Protein AF-A0A553JHU0-F1 (afdb_monomer)

pLDDT: mean 90.1, std 14.15, range [35.62, 98.12]

Mean predicted aligned error: 6.08 Å

Secondary structure (DSSP, 8-state):
-PPP--TT----EEEEEEEEEEEEEEEPTTSSEEEEEEEEEEEEEES-EEEEEE---TT-EEEEEEEEEPPPPTTS---EEEEEEEEES-EEEEEESEEEEEEEEEB-TTSPBP-

Nearest PDB structures (foldseek):
  1qy9-assembly2_C  TM=4.709E-01  e=9.323E+00  Escherichia coli

Solvent-accessible surface area (backbone atoms only — not comparable to full-atom values): 6806 Å² total; per-residue (Å²): 137,82,81,76,89,60,94,83,75,79,68,51,64,53,73,53,72,47,81,45,62,46,78,50,94,50,66,43,98,87,76,44,65,40,69,44,80,31,26,40,38,29,40,40,32,39,50,53,44,84,68,47,80,46,53,81,53,100,62,62,36,69,69,47,80,46,78,43,82,47,75,66,43,100,85,74,46,56,33,34,39,39,40,36,43,47,71,33,40,40,26,39,38,32,33,19,61,46,73,43,79,79,46,78,41,56,25,44,98,84,66,48,74,60,129

Foldseek 3Di:
DDDDPDPDDAADKDKDWDFDWDFDPDADPVGHTDTHQTKIWIKMFGNKDPWDKWFADPDWDFPDWDWDFADQDPVRATKIKIFTHTPHGIGTIIIGRDMDTPDIFGDDPVRHGDD

Sequence (115 aa):
MYYKEEAGYTCPYMEFTVHCFEMTSHVKSNGYYELIKHNLITFRFEDIHDSELIGFDHQNAILSLEFEILPTNERGFTPILVEIDPANGLGGEFKAFSGKVTKVLPCDSKGQLTS

Structure (mmCIF, N/CA/C/O backbone):
data_AF-A0A553JHU0-F1
#
_entry.id   AF-A0A553JHU0-F1
#
loop_
_atom_site.group_PDB
_atom_site.id
_atom_site.type_symbol
_atom_site.label_atom_id
_atom_site.label_alt_id
_atom_site.label_comp_id
_atom_site.label_asym_id
_atom_site.label_entity_id
_atom_site.label_seq_id
_atom_site.pdbx_PDB_ins_code
_atom_site.Cartn_x
_atom_site.Cartn_y
_atom_site.Cartn_z
_atom_site.occupancy
_atom_site.B_iso_or_equiv
_atom_site.auth_seq_id
_atom_site.auth_comp_id
_atom_site.auth_asym_id
_atom_site.auth_atom_id
_atom_site.pdbx_PDB_model_num
ATOM 1 N N . MET A 1 1 ? 17.447 10.780 -16.392 1.00 35.62 1 MET A N 1
ATOM 2 C CA . MET A 1 1 ? 16.875 10.743 -17.753 1.00 35.62 1 MET A CA 1
ATOM 3 C C . MET A 1 1 ? 15.387 11.011 -17.589 1.00 35.62 1 MET A C 1
ATOM 5 O O . MET A 1 1 ? 14.732 10.221 -16.931 1.00 35.62 1 MET A O 1
ATOM 9 N N . TYR A 1 2 ? 14.893 12.172 -18.026 1.00 35.69 2 TYR A N 1
ATOM 10 C CA . TYR A 1 2 ? 13.467 12.510 -17.958 1.00 35.69 2 TYR A CA 1
ATOM 11 C C . TYR A 1 2 ? 12.825 12.067 -19.273 1.00 35.69 2 TYR A C 1
ATOM 13 O O . TYR A 1 2 ? 13.276 12.508 -20.331 1.00 35.69 2 TYR A O 1
ATOM 21 N N . TYR A 1 3 ? 11.821 11.193 -19.228 1.00 40.03 3 TYR A N 1
ATOM 22 C CA . TYR A 1 3 ? 11.019 10.910 -20.413 1.00 40.03 3 TYR A CA 1
ATOM 23 C C . TYR A 1 3 ? 10.143 12.131 -20.700 1.00 40.03 3 TYR A C 1
ATOM 25 O O . TYR A 1 3 ? 9.427 12.613 -19.823 1.00 40.03 3 TYR A O 1
ATOM 33 N N . LYS A 1 4 ? 10.238 12.661 -21.924 1.00 39.97 4 LYS A N 1
ATOM 34 C CA . LYS A 1 4 ? 9.199 13.535 -22.470 1.00 39.97 4 LYS A CA 1
ATOM 35 C C . LYS A 1 4 ? 7.936 12.690 -22.609 1.00 39.97 4 LYS A C 1
ATOM 37 O O . LYS A 1 4 ? 8.004 11.606 -23.182 1.00 39.97 4 LYS A O 1
ATOM 42 N N . GLU A 1 5 ? 6.810 13.201 -22.122 1.00 48.75 5 GLU A N 1
ATOM 43 C CA . GLU A 1 5 ? 5.485 12.706 -22.495 1.00 48.75 5 GLU A CA 1
ATOM 44 C C . GLU A 1 5 ? 5.277 12.969 -23.993 1.00 48.75 5 GLU A C 1
ATOM 46 O O . GLU A 1 5 ? 4.735 13.994 -24.404 1.00 48.75 5 GLU A O 1
ATOM 51 N N . GLU A 1 6 ? 5.778 12.071 -24.838 1.00 48.62 6 GLU A N 1
ATOM 52 C CA . GLU A 1 6 ? 5.297 11.969 -26.206 1.00 48.62 6 GLU A CA 1
ATOM 53 C C . GLU A 1 6 ? 3.983 11.192 -26.169 1.00 48.62 6 GLU A C 1
ATOM 55 O O . GLU A 1 6 ? 3.900 10.092 -25.619 1.00 48.62 6 GLU A O 1
ATOM 60 N N . ALA A 1 7 ? 2.932 11.811 -26.706 1.00 53.78 7 ALA A N 1
ATOM 61 C CA . ALA A 1 7 ? 1.599 11.241 -26.782 1.00 53.78 7 ALA A CA 1
ATOM 62 C C . ALA A 1 7 ? 1.649 9.862 -27.466 1.00 53.78 7 ALA A C 1
ATOM 64 O O . ALA A 1 7 ? 1.756 9.779 -28.688 1.00 53.78 7 ALA A O 1
ATOM 65 N N . GLY A 1 8 ? 1.584 8.783 -26.679 1.00 54.34 8 GLY A N 1
ATOM 66 C CA . GLY A 1 8 ? 1.480 7.426 -27.220 1.00 54.34 8 GLY A CA 1
ATOM 67 C C . GLY A 1 8 ? 1.986 6.280 -26.344 1.00 54.34 8 GLY A C 1
ATOM 68 O O . GLY A 1 8 ? 1.536 5.160 -26.555 1.00 54.34 8 GLY A O 1
ATOM 69 N N . TYR A 1 9 ? 2.859 6.517 -25.358 1.00 49.50 9 TYR A N 1
ATOM 70 C CA . TYR A 1 9 ? 3.344 5.452 -24.466 1.00 49.50 9 TYR A CA 1
ATOM 71 C C . TYR A 1 9 ? 2.902 5.684 -23.021 1.00 49.50 9 TYR A C 1
ATOM 73 O O . TYR A 1 9 ? 3.532 6.422 -22.271 1.00 49.50 9 TYR A O 1
ATOM 81 N N . TH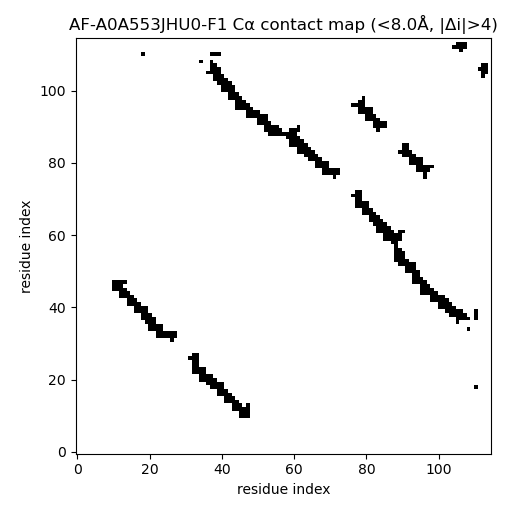R A 1 10 ? 1.817 5.025 -22.618 1.00 66.81 10 THR A N 1
ATOM 82 C CA . THR A 1 10 ? 1.474 4.858 -21.202 1.00 66.81 10 THR A CA 1
ATOM 83 C C . THR A 1 10 ? 2.041 3.525 -20.728 1.00 66.81 10 THR A C 1
ATOM 85 O O . THR A 1 10 ? 1.540 2.474 -21.131 1.00 66.81 10 THR A O 1
ATOM 88 N N . CYS A 1 11 ? 3.077 3.550 -19.889 1.00 82.75 11 CYS A N 1
ATOM 89 C CA . CYS A 1 11 ? 3.474 2.354 -19.148 1.00 82.75 11 CYS A CA 1
ATOM 90 C C . CYS A 1 11 ? 2.333 1.943 -18.198 1.00 82.75 11 CYS A C 1
ATOM 92 O O . CYS A 1 11 ? 1.617 2.818 -17.695 1.00 82.75 11 CYS A O 1
ATOM 94 N N . PRO A 1 12 ? 2.128 0.637 -17.955 1.00 93.31 12 PRO A N 1
ATOM 95 C CA . PRO A 1 12 ? 1.108 0.183 -17.022 1.00 93.31 12 PRO A CA 1
ATOM 96 C C . PRO A 1 12 ? 1.393 0.737 -15.625 1.00 93.31 12 PRO A C 1
ATOM 98 O O . PRO A 1 12 ? 2.540 0.796 -15.181 1.00 93.31 12 PRO A O 1
ATOM 101 N N . TYR A 1 13 ? 0.334 1.136 -14.931 1.00 95.00 13 TYR A N 1
ATOM 102 C CA . TYR A 1 13 ? 0.401 1.594 -13.552 1.00 95.00 13 TYR A CA 1
ATOM 103 C C . TYR A 1 13 ? -0.696 0.922 -12.733 1.00 95.00 13 TYR A C 1
ATOM 105 O O . TYR A 1 13 ? -1.725 0.512 -13.274 1.00 95.00 13 TYR A O 1
ATOM 113 N N . MET A 1 14 ? -0.497 0.867 -11.421 1.00 94.69 14 MET A N 1
ATOM 114 C CA . MET A 1 14 ? -1.511 0.440 -10.463 1.00 94.69 14 MET A CA 1
ATOM 115 C C . MET A 1 14 ? -1.670 1.513 -9.408 1.00 94.69 14 MET A C 1
ATOM 117 O O . MET A 1 14 ? -0.694 2.076 -8.907 1.00 94.69 14 MET A O 1
ATOM 121 N N . GLU A 1 15 ? -2.925 1.799 -9.100 1.00 96.00 15 GLU A N 1
ATOM 122 C CA . GLU A 1 15 ? -3.306 2.689 -8.022 1.00 96.00 15 GLU A CA 1
ATOM 123 C C . GLU A 1 15 ? -4.248 1.932 -7.095 1.00 96.00 15 GLU A C 1
ATOM 125 O O . GLU A 1 15 ? -5.230 1.341 -7.545 1.00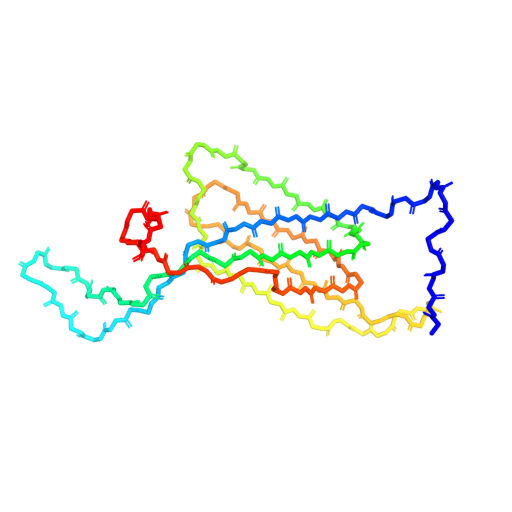 96.00 15 GLU A O 1
ATOM 130 N N . PHE A 1 16 ? -3.943 1.945 -5.803 1.00 93.69 16 PHE A N 1
ATOM 131 C CA . PHE A 1 16 ? -4.820 1.388 -4.785 1.00 93.69 16 PHE A CA 1
ATOM 132 C C . PHE A 1 16 ? -4.823 2.279 -3.550 1.00 93.69 16 PHE A C 1
ATOM 134 O O . PHE A 1 16 ? -3.856 2.982 -3.250 1.00 93.69 16 PHE A O 1
ATOM 141 N N . THR A 1 17 ? -5.954 2.272 -2.850 1.00 96.12 17 THR A N 1
ATOM 142 C CA . THR A 1 17 ? -6.143 3.027 -1.614 1.00 96.12 17 THR A CA 1
ATOM 143 C C . THR A 1 17 ? -6.330 2.054 -0.465 1.00 96.12 17 THR A C 1
ATOM 145 O O . THR A 1 17 ? -7.210 1.199 -0.524 1.00 96.12 17 THR A O 1
ATOM 148 N N . VAL A 1 18 ? -5.509 2.200 0.572 1.00 95.19 18 VAL A N 1
ATOM 149 C CA . VAL A 1 18 ? -5.541 1.360 1.772 1.00 95.19 18 VAL A CA 1
ATOM 150 C C . VAL A 1 18 ? -6.107 2.169 2.933 1.00 95.19 18 VAL A C 1
ATOM 152 O O . VAL A 1 18 ? -5.704 3.314 3.152 1.00 95.19 18 VAL A O 1
ATOM 155 N N . HIS A 1 19 ? -7.038 1.576 3.682 1.00 96.12 19 HIS A N 1
ATOM 156 C CA . HIS A 1 19 ? -7.468 2.107 4.974 1.00 96.12 19 HIS A CA 1
ATOM 157 C C . HIS A 1 19 ? -6.472 1.674 6.047 1.00 96.12 19 HIS A C 1
ATOM 159 O O . HIS A 1 19 ? -6.394 0.501 6.397 1.00 96.12 19 HIS A O 1
ATOM 165 N N . CYS A 1 20 ? -5.703 2.629 6.555 1.00 95.06 20 CYS A N 1
ATOM 166 C CA . CYS A 1 20 ? -4.683 2.409 7.570 1.00 95.06 20 CYS A CA 1
ATOM 167 C C . CYS A 1 20 ? -5.104 3.037 8.900 1.00 95.06 20 CYS A C 1
ATOM 169 O O . CYS A 1 20 ? -5.798 4.056 8.933 1.00 95.06 20 CYS A O 1
ATOM 171 N N . PHE A 1 21 ? -4.647 2.449 10.000 1.00 95.75 21 PHE A N 1
ATOM 172 C CA . PHE A 1 21 ? -4.865 2.943 11.356 1.00 95.75 21 PHE A CA 1
ATOM 173 C C . PHE A 1 21 ? -3.718 2.511 12.270 1.00 95.75 21 PHE A C 1
ATOM 175 O O . PHE A 1 21 ? -2.985 1.571 11.974 1.00 95.75 21 PHE A O 1
ATOM 182 N N . GLU A 1 22 ? -3.579 3.192 13.402 1.00 96.38 22 GLU A N 1
ATOM 183 C CA . GLU A 1 22 ? -2.654 2.823 14.469 1.00 96.38 22 GLU A CA 1
ATOM 184 C C . GLU A 1 22 ? -3.422 2.058 15.550 1.00 96.38 22 GLU A C 1
ATOM 186 O O . GLU A 1 22 ? -4.375 2.581 16.129 1.00 96.38 22 GLU A O 1
ATOM 191 N N . MET A 1 23 ? -3.019 0.816 15.818 1.00 95.38 23 MET A N 1
ATOM 192 C CA . MET A 1 23 ? -3.539 0.033 16.938 1.00 95.38 23 MET A CA 1
ATOM 193 C C . MET A 1 23 ? -2.792 0.412 18.220 1.00 95.38 23 MET A C 1
ATOM 195 O O . MET A 1 23 ? -1.563 0.359 18.257 1.00 95.38 23 MET A O 1
ATOM 199 N N . THR A 1 24 ? -3.520 0.778 19.274 1.00 96.88 24 THR A N 1
ATOM 200 C CA . THR A 1 24 ? -2.930 1.142 20.570 1.00 96.88 24 THR A CA 1
ATOM 201 C C . THR A 1 24 ? -2.932 -0.043 21.542 1.00 96.88 24 THR A C 1
ATOM 203 O O . THR A 1 24 ? -3.534 -1.086 21.289 1.00 96.88 24 THR A O 1
ATOM 206 N N . SER A 1 25 ? -2.276 0.113 22.695 1.00 96.88 25 SER A N 1
ATOM 207 C CA . SER A 1 25 ? -2.329 -0.866 23.789 1.00 96.88 25 SER A CA 1
ATOM 208 C C . SER A 1 25 ? -3.614 -0.788 24.629 1.00 96.88 25 SER A C 1
ATOM 210 O O . SER A 1 25 ? -3.813 -1.625 25.513 1.00 96.88 25 SER A O 1
ATOM 212 N N . HIS A 1 26 ? -4.489 0.195 24.387 1.00 97.31 26 HIS A N 1
ATOM 213 C CA . HIS A 1 26 ? -5.746 0.339 25.113 1.00 97.31 26 HIS A CA 1
ATOM 214 C C . HIS A 1 26 ? -6.803 -0.621 24.559 1.00 97.31 26 HIS A C 1
ATOM 216 O O . HIS A 1 26 ? -7.027 -0.693 23.353 1.00 97.31 26 HIS A O 1
ATOM 222 N N . VAL A 1 27 ? -7.486 -1.343 25.449 1.00 96.81 27 VAL A N 1
ATOM 223 C CA . VAL A 1 27 ? -8.602 -2.228 25.099 1.00 96.81 27 VAL A CA 1
ATOM 224 C C . VAL A 1 27 ? -9.905 -1.538 25.487 1.00 96.81 27 VAL A C 1
ATOM 226 O O . VAL A 1 27 ? -10.109 -1.184 26.648 1.00 96.81 27 VAL A O 1
ATOM 229 N N . LYS A 1 28 ? -10.793 -1.355 24.509 1.00 95.31 28 LYS A N 1
ATOM 230 C CA . LYS A 1 28 ? -12.117 -0.755 24.706 1.00 95.31 28 LYS A CA 1
ATOM 231 C C . LYS A 1 28 ? -13.016 -1.687 25.521 1.00 95.31 28 LYS A C 1
ATOM 233 O O . LYS A 1 28 ? -12.798 -2.895 25.592 1.00 95.31 28 LYS A O 1
ATOM 238 N N . SER A 1 29 ? -14.110 -1.146 26.057 1.00 95.62 29 SER A N 1
ATOM 239 C CA . SER A 1 29 ? -15.102 -1.909 26.837 1.00 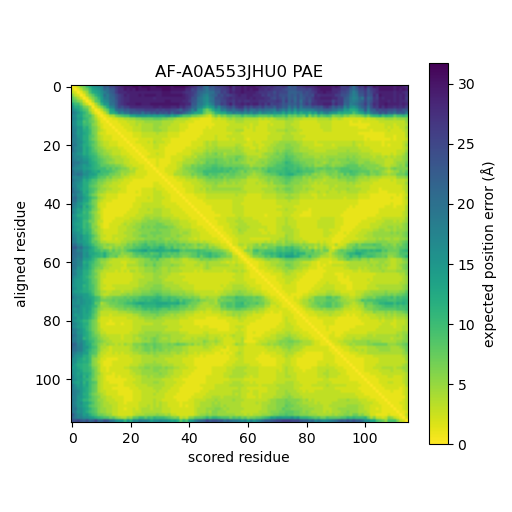95.62 29 SER A CA 1
ATOM 240 C C . SER A 1 29 ? -15.737 -3.090 26.089 1.00 95.62 29 SER A C 1
ATOM 242 O O . SER A 1 29 ? -16.285 -3.988 26.720 1.00 95.62 29 SER A O 1
ATOM 244 N N . ASN A 1 30 ? -15.654 -3.113 24.756 1.00 94.12 30 ASN A N 1
ATOM 245 C CA . ASN A 1 30 ? -16.147 -4.196 23.908 1.00 94.12 30 ASN A CA 1
ATOM 246 C C . ASN A 1 30 ? -15.110 -5.305 23.633 1.00 94.12 30 ASN A C 1
ATOM 248 O O . ASN A 1 30 ? -15.395 -6.198 22.841 1.00 94.12 30 ASN A O 1
ATOM 252 N N . GLY A 1 31 ? -13.923 -5.246 24.247 1.00 95.00 31 GLY A N 1
ATOM 253 C CA . GLY A 1 31 ? -12.893 -6.285 24.148 1.00 95.00 31 GLY A CA 1
ATOM 254 C C . GLY A 1 31 ? -11.939 -6.163 22.955 1.00 95.00 31 GLY A C 1
ATOM 255 O O . GLY A 1 31 ? -11.088 -7.029 22.788 1.00 95.00 31 GLY A O 1
ATOM 256 N N . TYR A 1 32 ? -12.041 -5.104 22.146 1.00 94.38 32 TYR A N 1
ATOM 257 C CA . TYR A 1 32 ? -11.138 -4.854 21.015 1.00 94.38 32 TYR A CA 1
ATOM 258 C C . TYR A 1 32 ? -10.140 -3.741 21.333 1.00 94.38 32 TYR A C 1
ATOM 260 O O . TYR A 1 32 ? -10.474 -2.796 22.054 1.00 94.38 32 TYR A O 1
ATOM 268 N N . TYR A 1 33 ? -8.949 -3.803 20.734 1.00 96.25 33 TYR A N 1
ATOM 269 C CA . TYR A 1 33 ? -7.994 -2.698 20.792 1.00 96.25 33 TYR A CA 1
ATOM 270 C C . TYR A 1 33 ? -8.599 -1.403 20.231 1.00 96.25 33 TYR A C 1
ATOM 272 O O . TYR A 1 33 ? -9.434 -1.401 19.315 1.00 96.25 33 TYR A O 1
ATOM 280 N N . GLU A 1 34 ? -8.209 -0.281 20.821 1.00 96.19 34 GLU A N 1
ATOM 281 C CA . GLU A 1 34 ? -8.497 1.035 20.280 1.00 96.19 34 GLU A CA 1
ATOM 282 C C . GLU A 1 34 ? -7.635 1.277 19.037 1.00 96.19 34 GLU A C 1
ATOM 284 O O . GLU A 1 34 ? -6.422 1.070 19.046 1.00 96.19 34 GLU A O 1
ATOM 289 N N . LEU A 1 35 ? -8.293 1.699 17.958 1.00 96.56 3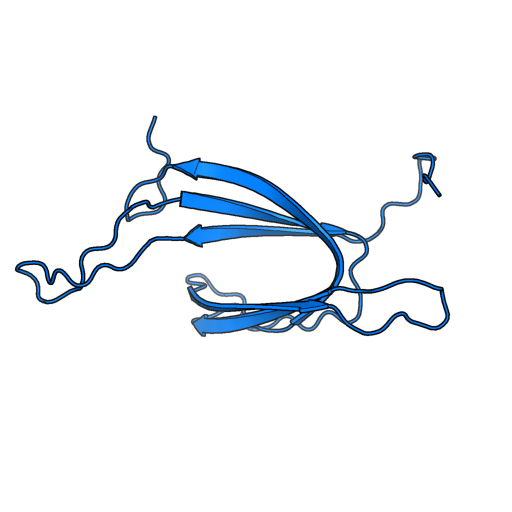5 LEU A N 1
ATOM 290 C CA . LEU A 1 35 ? -7.659 2.061 16.699 1.00 96.56 35 LEU A CA 1
ATOM 291 C C . LEU A 1 35 ? -7.794 3.574 16.547 1.00 96.56 35 LEU A C 1
ATOM 293 O O . LEU A 1 35 ? -8.891 4.113 16.718 1.00 96.56 35 LEU A O 1
ATOM 297 N N . ILE A 1 36 ? -6.688 4.254 16.271 1.00 96.19 36 ILE A N 1
ATOM 298 C CA . ILE A 1 36 ? -6.621 5.713 16.143 1.00 96.19 36 ILE A CA 1
ATOM 299 C C . ILE A 1 36 ? -5.970 6.104 14.813 1.00 96.19 36 ILE A C 1
ATOM 301 O O . ILE A 1 36 ? -5.416 5.265 14.106 1.00 96.19 36 ILE A O 1
ATOM 305 N N . LYS A 1 37 ? -6.023 7.399 14.467 1.00 95.69 37 LYS A N 1
ATOM 306 C CA . LYS A 1 37 ? -5.383 7.966 13.262 1.00 95.69 37 LYS A CA 1
ATOM 307 C C . LYS A 1 37 ? -5.758 7.221 11.971 1.00 95.69 37 LYS A C 1
ATOM 309 O O . LYS A 1 37 ? -4.900 6.881 11.158 1.00 95.69 37 LYS A O 1
ATOM 314 N N . HIS A 1 38 ? -7.050 6.976 11.789 1.00 97.56 38 HIS A N 1
ATOM 315 C CA . HIS A 1 38 ? -7.578 6.371 10.573 1.00 97.56 38 HIS A CA 1
ATOM 316 C C . HIS A 1 38 ? -7.312 7.272 9.355 1.00 97.56 38 HIS A C 1
ATOM 318 O O . HIS A 1 38 ? -7.662 8.453 9.352 1.00 97.56 38 HIS A O 1
ATOM 324 N N . ASN A 1 39 ? -6.699 6.714 8.313 1.00 97.81 39 ASN A N 1
ATOM 325 C CA . ASN A 1 39 ? -6.404 7.409 7.061 1.00 97.81 39 ASN A CA 1
ATOM 326 C C . ASN A 1 39 ? -6.661 6.502 5.854 1.00 97.81 39 ASN A C 1
ATOM 328 O O . ASN A 1 39 ? -6.406 5.301 5.905 1.00 97.81 39 ASN A O 1
ATOM 332 N N . LEU A 1 40 ? -7.099 7.098 4.749 1.00 98.00 40 LEU A N 1
ATOM 333 C CA . LEU A 1 40 ? -7.043 6.498 3.422 1.00 98.00 40 LEU A CA 1
ATOM 334 C C . LEU A 1 40 ? -5.752 6.953 2.738 1.00 98.00 40 LEU A C 1
ATOM 336 O O . LEU A 1 40 ? -5.565 8.149 2.493 1.00 98.00 40 LEU A O 1
ATOM 340 N N . ILE A 1 41 ? -4.863 6.007 2.442 1.00 97.69 41 ILE A N 1
ATOM 341 C CA . ILE A 1 41 ? -3.579 6.267 1.785 1.00 97.69 41 ILE A CA 1
ATOM 342 C C . ILE A 1 41 ? -3.636 5.706 0.371 1.00 97.69 41 ILE A C 1
ATOM 344 O O . ILE A 1 41 ? -3.808 4.502 0.191 1.00 97.69 41 ILE A O 1
ATOM 348 N N . THR A 1 42 ? -3.487 6.571 -0.632 1.00 98.06 42 THR A N 1
ATOM 349 C CA . THR A 1 42 ? -3.430 6.158 -2.039 1.00 98.06 42 THR A CA 1
ATOM 350 C C . THR A 1 42 ? -1.979 6.010 -2.478 1.00 98.06 42 THR A C 1
ATOM 352 O O . THR A 1 42 ? -1.208 6.975 -2.442 1.00 98.06 42 THR A O 1
ATOM 355 N N . PHE A 1 43 ? -1.627 4.810 -2.929 1.00 97.56 43 PHE A N 1
ATOM 356 C CA . PHE A 1 43 ? -0.342 4.493 -3.540 1.00 97.56 43 PHE A CA 1
ATOM 357 C C . PHE A 1 43 ? -0.493 4.425 -5.052 1.00 97.56 43 PHE A C 1
ATOM 359 O O . PHE A 1 43 ? -1.493 3.918 -5.556 1.00 97.56 43 PHE A O 1
ATOM 366 N N . ARG A 1 44 ? 0.524 4.895 -5.770 1.00 97.31 44 ARG A N 1
ATOM 367 C CA . ARG A 1 44 ? 0.632 4.757 -7.219 1.00 97.31 44 ARG A CA 1
ATOM 368 C C . ARG A 1 44 ? 1.993 4.188 -7.586 1.00 97.31 44 ARG A C 1
ATOM 370 O O . A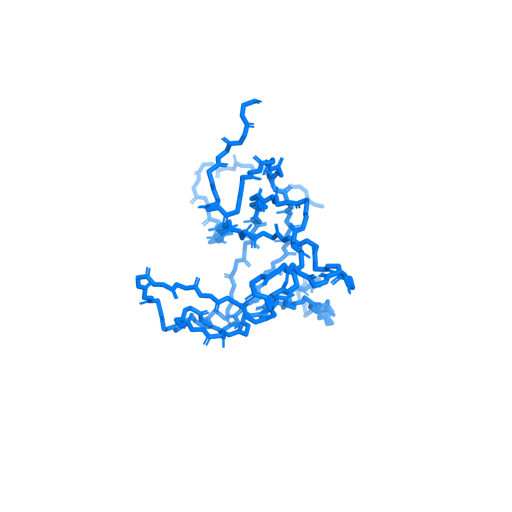RG A 1 44 ? 3.014 4.789 -7.249 1.00 97.31 44 ARG A O 1
ATOM 377 N N . PHE A 1 45 ? 1.976 3.076 -8.310 1.00 96.69 45 PHE A N 1
ATOM 378 C CA . PHE A 1 45 ? 3.156 2.399 -8.836 1.00 96.69 45 PHE A CA 1
ATOM 379 C C . PHE A 1 45 ? 3.174 2.483 -10.357 1.00 96.69 45 PHE A C 1
ATOM 381 O O . PHE A 1 45 ? 2.163 2.208 -11.000 1.00 96.69 45 PHE A O 1
ATOM 388 N N . GLU A 1 46 ? 4.309 2.887 -10.919 1.00 95.31 46 GLU A N 1
ATOM 389 C CA . GLU A 1 46 ? 4.487 3.104 -12.358 1.00 95.31 46 GLU A CA 1
ATOM 390 C C . GLU A 1 46 ? 5.384 2.014 -12.958 1.00 95.31 46 GLU A C 1
ATOM 392 O O . GLU A 1 46 ? 6.329 1.555 -12.309 1.00 95.31 46 GLU A O 1
ATOM 397 N N . ASP A 1 47 ? 5.127 1.683 -14.225 1.00 93.56 47 ASP A N 1
ATOM 398 C CA . ASP A 1 47 ? 5.882 0.708 -15.022 1.00 93.56 47 ASP A CA 1
ATOM 399 C C . ASP A 1 47 ? 5.887 -0.696 -14.394 1.00 93.56 47 ASP A C 1
ATOM 401 O O . ASP A 1 47 ? 6.921 -1.277 -14.043 1.00 93.56 47 ASP A O 1
ATOM 405 N N . ILE A 1 48 ? 4.670 -1.206 -14.192 1.00 94.62 48 ILE A N 1
ATOM 406 C CA . ILE A 1 48 ? 4.428 -2.499 -13.551 1.00 94.62 48 ILE A CA 1
ATOM 407 C C . ILE A 1 48 ? 4.760 -3.664 -14.476 1.00 94.62 48 ILE A C 1
ATOM 409 O O . ILE A 1 48 ? 4.409 -3.671 -15.655 1.00 94.62 48 ILE A O 1
ATOM 413 N N . HIS A 1 49 ? 5.391 -4.681 -13.902 1.00 93.06 49 HIS A N 1
ATOM 414 C CA . HIS A 1 49 ? 5.724 -5.939 -14.556 1.00 93.06 49 HIS A CA 1
ATOM 415 C C . HIS A 1 49 ? 5.682 -7.094 -13.550 1.00 93.06 49 HIS A C 1
ATOM 417 O O . HIS A 1 49 ? 5.620 -6.868 -12.341 1.00 93.06 49 HIS A O 1
ATOM 423 N N . ASP A 1 50 ? 5.691 -8.327 -14.064 1.00 94.38 50 ASP A N 1
ATOM 424 C CA . ASP A 1 50 ? 5.644 -9.566 -13.275 1.00 94.38 50 ASP A CA 1
ATOM 425 C C . ASP A 1 50 ? 4.524 -9.559 -12.216 1.00 94.38 50 ASP A C 1
ATOM 427 O O . ASP A 1 50 ? 4.743 -9.918 -11.066 1.00 94.38 50 ASP A O 1
ATOM 431 N N . SER A 1 51 ? 3.332 -9.072 -12.583 1.00 95.62 51 SER A N 1
ATOM 432 C CA . SER A 1 51 ? 2.206 -8.975 -11.654 1.00 95.62 51 SER A CA 1
ATOM 433 C C . SER A 1 51 ? 1.435 -10.288 -11.571 1.00 95.62 51 SER A C 1
ATOM 435 O O . SER A 1 51 ? 0.894 -10.747 -12.583 1.00 95.62 51 SER A O 1
ATOM 437 N N . GLU A 1 52 ? 1.268 -10.801 -10.362 1.00 95.81 52 GLU A N 1
ATOM 438 C CA . GLU A 1 52 ? 0.366 -11.901 -10.044 1.00 95.81 52 GLU A CA 1
ATOM 439 C C . GLU A 1 52 ? -0.585 -11.435 -8.946 1.00 95.81 52 GLU A C 1
ATOM 441 O O . GLU A 1 52 ? -0.224 -11.384 -7.777 1.00 95.81 52 GLU A O 1
ATOM 446 N N . LEU A 1 53 ? -1.809 -11.064 -9.327 1.00 93.88 53 LEU A N 1
ATOM 447 C CA . LEU A 1 53 ? -2.857 -10.668 -8.389 1.00 93.88 53 LEU A CA 1
ATOM 448 C C . LEU A 1 53 ? -4.009 -11.661 -8.432 1.00 93.88 53 LEU A C 1
ATOM 450 O O . LEU A 1 53 ? -4.488 -12.034 -9.506 1.00 93.88 53 LEU A O 1
ATOM 454 N N . ILE A 1 54 ? -4.489 -12.044 -7.256 1.00 93.25 54 ILE A N 1
ATOM 455 C CA . ILE A 1 54 ? -5.543 -13.041 -7.090 1.00 93.25 54 ILE A CA 1
ATOM 456 C C . ILE A 1 54 ? -6.589 -12.580 -6.078 1.00 93.25 54 ILE A C 1
ATOM 458 O O . ILE A 1 54 ? -6.379 -11.647 -5.308 1.00 93.25 54 ILE A O 1
ATOM 462 N N . GLY A 1 55 ? -7.731 -13.269 -6.069 1.00 87.94 55 GLY A N 1
ATOM 463 C CA . GLY A 1 55 ? -8.653 -13.220 -4.935 1.00 87.94 55 GLY A CA 1
ATOM 464 C C . GLY A 1 55 ? -9.476 -11.942 -4.796 1.00 87.94 55 GLY A C 1
ATOM 465 O O . GLY A 1 55 ? -10.103 -11.769 -3.762 1.00 87.94 55 GLY A O 1
ATOM 466 N N . PHE A 1 56 ? -9.523 -11.064 -5.805 1.00 85.31 56 PHE A N 1
ATOM 467 C CA . PHE A 1 56 ? -10.396 -9.886 -5.777 1.00 85.31 56 PHE A CA 1
ATOM 468 C C . PHE A 1 56 ? -11.831 -10.259 -5.389 1.00 85.31 56 PHE A C 1
ATOM 470 O O . PHE A 1 56 ? -12.527 -10.941 -6.142 1.00 85.31 56 PHE A O 1
ATOM 477 N N . ASP A 1 57 ? -12.273 -9.767 -4.234 1.00 84.88 57 ASP A N 1
ATOM 478 C CA . ASP A 1 57 ? -13.617 -10.016 -3.727 1.00 84.88 57 ASP A CA 1
ATOM 479 C C . ASP A 1 57 ? -14.237 -8.739 -3.128 1.00 84.88 57 ASP A C 1
ATOM 481 O O . ASP A 1 57 ? -13.614 -7.677 -3.058 1.00 84.88 57 ASP A O 1
ATOM 485 N N . HIS A 1 58 ? -15.497 -8.830 -2.708 1.00 82.88 58 HIS A N 1
ATOM 486 C CA . HIS A 1 58 ? -16.292 -7.745 -2.138 1.00 82.88 58 HIS A CA 1
ATOM 487 C 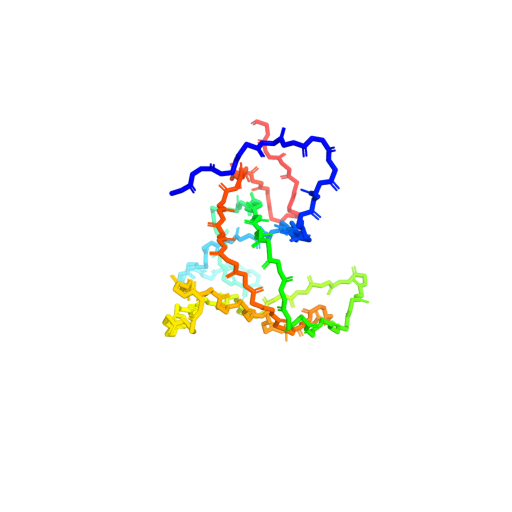C . HIS A 1 58 ? -15.785 -7.236 -0.772 1.00 82.88 58 HIS A C 1
ATOM 489 O O . HIS A 1 58 ? -16.250 -6.194 -0.311 1.00 82.88 58 HIS A O 1
ATOM 495 N N . GLN A 1 59 ? -14.847 -7.941 -0.126 1.00 84.44 59 GLN A N 1
ATOM 496 C CA . GLN A 1 59 ? -14.275 -7.592 1.183 1.00 84.44 59 GLN A CA 1
ATOM 497 C C . GLN A 1 59 ? -12.759 -7.831 1.219 1.00 84.44 59 GLN A C 1
ATOM 499 O O . GLN A 1 59 ? -12.275 -8.711 1.932 1.00 84.44 59 GLN A O 1
ATOM 504 N N . ASN A 1 60 ? -11.998 -7.058 0.446 1.00 88.44 60 ASN A N 1
ATOM 505 C CA . ASN A 1 60 ? -10.538 -7.143 0.493 1.00 88.44 60 ASN A CA 1
ATOM 506 C C . ASN A 1 60 ? -10.020 -6.598 1.832 1.00 88.44 60 ASN A C 1
ATOM 508 O O . ASN A 1 60 ? -10.255 -5.436 2.168 1.00 88.44 60 ASN A O 1
ATOM 512 N N . ALA A 1 61 ? -9.311 -7.436 2.580 1.00 91.25 61 ALA A N 1
ATOM 513 C CA . ALA A 1 61 ? -8.634 -7.095 3.820 1.00 91.25 61 ALA A CA 1
ATOM 514 C C . ALA A 1 61 ? -7.187 -7.581 3.732 1.00 91.25 61 ALA A C 1
ATOM 516 O O . ALA A 1 61 ? -6.939 -8.745 3.422 1.00 91.25 61 ALA A O 1
ATOM 517 N N . ILE A 1 62 ? -6.244 -6.687 4.009 1.00 92.19 62 ILE A N 1
ATOM 518 C CA . ILE A 1 62 ? -4.808 -6.947 3.888 1.00 92.19 62 ILE A CA 1
ATOM 519 C C . ILE A 1 62 ? -4.241 -7.173 5.292 1.00 92.19 62 ILE A C 1
ATOM 521 O O . ILE A 1 62 ? -4.541 -6.400 6.204 1.00 92.19 62 ILE A O 1
ATOM 525 N N . LEU A 1 63 ? -3.449 -8.231 5.460 1.00 91.81 63 LEU A N 1
ATOM 526 C CA . LEU A 1 63 ? -2.707 -8.514 6.684 1.00 91.81 63 LEU A CA 1
ATOM 527 C C . LEU A 1 63 ? -1.409 -7.698 6.732 1.00 91.81 63 LEU A C 1
ATOM 529 O O . LEU A 1 63 ? -1.149 -7.029 7.733 1.00 91.81 63 LEU A O 1
ATOM 533 N N . SER A 1 64 ? -0.640 -7.699 5.640 1.00 94.00 64 SER A N 1
ATOM 534 C CA . SER A 1 64 ? 0.554 -6.868 5.468 1.00 94.00 64 SER A CA 1
ATOM 535 C C . SER A 1 64 ? 0.691 -6.345 4.033 1.00 94.00 64 SER A C 1
ATO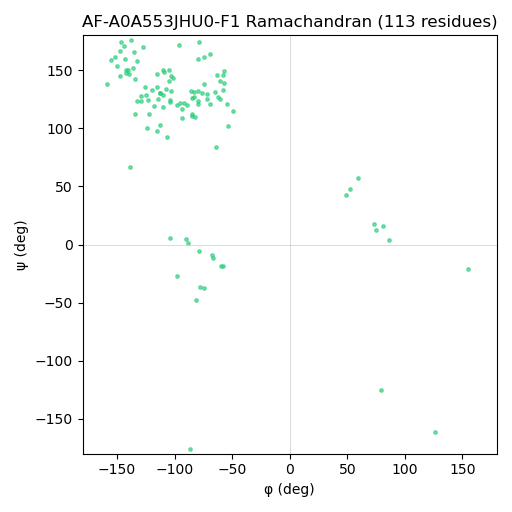M 537 O O . SER A 1 64 ? 0.222 -6.945 3.067 1.00 94.00 64 SER A O 1
ATOM 539 N N . LEU A 1 65 ? 1.303 -5.166 3.914 1.00 95.38 65 LEU A N 1
ATOM 540 C CA . LEU A 1 65 ? 1.734 -4.580 2.648 1.00 95.38 65 LEU A CA 1
ATOM 541 C C . LEU A 1 65 ? 3.236 -4.343 2.761 1.00 95.38 65 LEU A C 1
ATOM 543 O O . LEU A 1 65 ? 3.668 -3.511 3.564 1.00 95.38 65 LEU A O 1
ATOM 547 N N . GLU A 1 66 ? 4.010 -5.090 1.987 1.00 97.00 66 GLU A N 1
ATOM 548 C CA . GLU A 1 66 ? 5.463 -5.149 2.108 1.00 97.00 66 GLU A CA 1
ATOM 549 C C . GLU A 1 66 ? 6.138 -4.597 0.853 1.00 97.00 66 GLU A C 1
ATOM 551 O O . GLU A 1 66 ? 5.607 -4.662 -0.259 1.00 97.00 66 GLU A O 1
ATOM 556 N N . PHE A 1 67 ? 7.299 -3.977 1.060 1.00 96.38 67 PHE A N 1
ATOM 557 C CA . PHE A 1 67 ? 8.077 -3.341 0.006 1.00 96.38 67 PHE A CA 1
ATOM 558 C C . PHE A 1 67 ? 9.535 -3.772 0.120 1.00 96.38 67 PHE A C 1
ATOM 560 O O . PHE A 1 67 ? 10.177 -3.513 1.141 1.00 96.38 67 PHE A O 1
ATOM 567 N N . GLU A 1 68 ? 10.082 -4.334 -0.952 1.00 97.62 68 GLU A N 1
ATOM 568 C CA . GLU A 1 68 ? 11.500 -4.677 -1.053 1.00 97.62 68 GLU A CA 1
ATOM 569 C C . GLU A 1 68 ? 12.148 -3.920 -2.220 1.00 97.62 68 GLU A C 1
ATOM 571 O O . GLU A 1 68 ? 11.616 -3.866 -3.330 1.00 97.62 68 GLU A O 1
ATOM 576 N N . ILE A 1 69 ? 13.318 -3.321 -1.978 1.00 96.12 69 ILE A N 1
ATOM 577 C CA . ILE A 1 69 ? 14.147 -2.755 -3.049 1.00 96.12 69 ILE A CA 1
ATOM 578 C C . ILE A 1 69 ? 14.999 -3.886 -3.619 1.00 96.12 69 ILE A C 1
ATOM 580 O O . ILE A 1 69 ? 15.928 -4.359 -2.965 1.00 96.12 69 ILE A O 1
ATOM 584 N N . LEU A 1 70 ? 14.706 -4.288 -4.851 1.00 96.19 70 LEU A N 1
ATOM 585 C CA . LEU A 1 70 ? 15.422 -5.362 -5.524 1.00 96.19 70 LEU A CA 1
ATOM 586 C C . LEU A 1 70 ? 16.764 -4.876 -6.099 1.00 96.19 70 LEU A C 1
ATOM 588 O O . LEU A 1 70 ? 16.946 -3.681 -6.347 1.00 96.19 70 LEU A O 1
ATOM 592 N N . PRO A 1 71 ? 17.715 -5.787 -6.379 1.00 96.31 71 PRO A N 1
ATOM 593 C CA . PRO A 1 71 ? 18.963 -5.436 -7.048 1.00 96.31 71 PRO A CA 1
ATOM 594 C C . PRO A 1 71 ? 18.750 -4.756 -8.406 1.00 96.31 71 PRO A C 1
ATOM 596 O O . PRO A 1 71 ? 17.802 -5.053 -9.136 1.00 96.31 71 PRO A O 1
ATOM 599 N N . THR A 1 72 ? 19.683 -3.880 -8.782 1.00 93.81 72 THR A N 1
ATOM 600 C CA . THR A 1 72 ? 19.674 -3.240 -10.100 1.00 93.81 72 THR A CA 1
ATOM 601 C C . THR A 1 72 ? 19.777 -4.283 -11.213 1.00 93.81 72 THR A C 1
ATOM 603 O O . THR A 1 72 ? 20.712 -5.082 -11.237 1.00 93.81 72 THR A O 1
ATOM 606 N N . ASN A 1 73 ? 18.832 -4.263 -12.149 1.00 87.88 73 ASN A N 1
ATOM 607 C CA . ASN A 1 73 ? 18.796 -5.179 -13.283 1.00 87.88 73 ASN A CA 1
ATOM 608 C C . ASN A 1 73 ? 19.783 -4.771 -14.393 1.00 87.88 73 ASN A C 1
ATOM 610 O O . ASN A 1 73 ? 20.380 -3.694 -14.375 1.00 87.88 73 ASN A O 1
ATOM 614 N N . GLU A 1 74 ? 19.914 -5.615 -15.417 1.00 87.81 74 GLU A N 1
ATOM 615 C CA . GLU A 1 74 ? 20.808 -5.390 -16.567 1.00 87.81 74 GLU A CA 1
ATOM 616 C C . GLU A 1 74 ? 20.501 -4.105 -17.356 1.00 87.81 74 GLU A C 1
ATOM 618 O O . GLU A 1 74 ? 21.348 -3.600 -18.090 1.00 87.81 74 GLU A O 1
ATOM 623 N N . ARG A 1 75 ? 19.293 -3.550 -17.195 1.00 83.31 75 ARG A N 1
ATOM 624 C CA . ARG A 1 75 ? 18.864 -2.292 -17.820 1.00 83.31 75 ARG A CA 1
ATOM 625 C C . ARG A 1 75 ? 19.205 -1.060 -16.973 1.00 83.31 75 ARG A C 1
ATOM 627 O O . ARG A 1 75 ? 18.897 0.055 -17.383 1.00 83.31 75 ARG A O 1
ATOM 634 N N . GLY A 1 76 ? 19.846 -1.243 -15.816 1.00 88.56 76 GLY A N 1
ATOM 635 C CA . GLY A 1 76 ? 20.243 -0.162 -14.914 1.00 88.56 76 GLY A CA 1
ATOM 636 C C . GLY A 1 76 ? 19.121 0.344 -14.007 1.00 88.56 76 GLY A C 1
ATOM 637 O O . GLY A 1 76 ? 19.252 1.426 -13.437 1.00 88.56 76 GLY A O 1
ATOM 638 N N . PHE A 1 77 ? 18.027 -0.408 -13.864 1.00 86.88 77 PHE A N 1
ATOM 639 C CA . PHE A 1 77 ? 16.895 -0.040 -13.014 1.00 86.88 77 PHE A CA 1
ATOM 640 C C . PHE A 1 77 ? 16.884 -0.851 -11.723 1.00 86.88 77 PHE A C 1
ATOM 642 O O . PHE A 1 77 ? 17.150 -2.047 -11.755 1.00 86.88 77 PHE A O 1
ATOM 649 N N . THR A 1 78 ? 16.534 -0.210 -10.610 1.00 94.19 78 THR A N 1
ATOM 650 C CA . THR A 1 78 ? 16.391 -0.822 -9.281 1.00 94.19 78 THR A CA 1
ATOM 651 C C . THR A 1 78 ? 14.894 -0.914 -8.959 1.00 94.19 78 THR A C 1
ATOM 653 O O . THR A 1 78 ? 14.323 0.085 -8.518 1.00 94.19 78 THR A O 1
ATOM 656 N N . PRO A 1 79 ? 14.222 -2.036 -9.272 1.00 95.12 79 PRO A N 1
ATOM 657 C CA . PRO A 1 79 ? 12.780 -2.145 -9.102 1.00 95.12 79 PRO A CA 1
ATOM 658 C C . PRO A 1 79 ? 12.384 -2.306 -7.630 1.00 95.12 79 PRO A C 1
ATOM 660 O O . PRO A 1 79 ? 13.186 -2.699 -6.783 1.00 95.12 79 PRO A O 1
ATOM 663 N N . ILE A 1 80 ? 11.116 -2.019 -7.354 1.00 97.12 80 ILE A N 1
ATOM 664 C CA . ILE A 1 80 ? 10.459 -2.249 -6.069 1.00 97.12 80 ILE A CA 1
ATOM 665 C C . ILE A 1 80 ? 9.568 -3.479 -6.231 1.00 97.12 80 ILE A C 1
ATOM 667 O O . ILE A 1 80 ? 8.723 -3.486 -7.128 1.00 97.12 80 ILE A O 1
ATOM 671 N N . LEU A 1 81 ? 9.747 -4.494 -5.390 1.00 97.81 81 LEU A N 1
ATOM 672 C CA . LEU A 1 81 ? 8.765 -5.560 -5.201 1.00 97.81 81 LEU A CA 1
ATOM 673 C C . LEU A 1 81 ? 7.713 -5.074 -4.204 1.00 97.81 81 LEU A C 1
ATOM 675 O O . LEU A 1 81 ? 8.060 -4.522 -3.158 1.00 97.81 81 LEU A O 1
ATOM 679 N N . VAL A 1 82 ? 6.444 -5.246 -4.556 1.00 98.12 82 VAL A N 1
ATOM 680 C CA . VAL A 1 82 ? 5.300 -4.952 -3.696 1.00 98.12 82 VAL A CA 1
ATOM 681 C C . VAL A 1 82 ? 4.551 -6.248 -3.454 1.00 98.12 82 VAL A C 1
ATOM 683 O O . VAL A 1 82 ? 4.048 -6.842 -4.406 1.00 98.12 82 VAL A O 1
ATOM 686 N N . GLU A 1 83 ? 4.451 -6.647 -2.193 1.00 97.94 83 GLU A N 1
ATOM 687 C CA . GLU A 1 83 ? 3.730 -7.846 -1.765 1.00 97.94 83 GLU A CA 1
ATOM 688 C C . GLU A 1 83 ? 2.501 -7.446 -0.947 1.00 97.94 83 GLU A C 1
ATOM 690 O O . GLU A 1 83 ? 2.569 -6.617 -0.035 1.00 97.94 83 GLU A O 1
ATOM 695 N N . ILE A 1 84 ? 1.357 -8.022 -1.305 1.00 96.38 84 ILE A N 1
ATOM 696 C CA . ILE A 1 84 ? 0.073 -7.844 -0.637 1.00 96.38 84 ILE A CA 1
ATOM 697 C C . ILE A 1 84 ? -0.292 -9.186 -0.008 1.00 96.38 84 ILE A C 1
ATOM 699 O O . ILE A 1 84 ? -0.759 -10.089 -0.709 1.00 96.38 84 ILE A O 1
ATOM 703 N N . ASP A 1 85 ? -0.108 -9.305 1.306 1.00 95.94 85 ASP A N 1
ATOM 704 C CA . ASP A 1 85 ? -0.504 -10.494 2.059 1.00 95.94 85 ASP A CA 1
ATOM 705 C C . ASP A 1 85 ? -1.989 -10.390 2.452 1.00 95.94 85 ASP A C 1
ATOM 707 O O . ASP A 1 85 ? -2.366 -9.506 3.237 1.00 95.94 85 ASP A O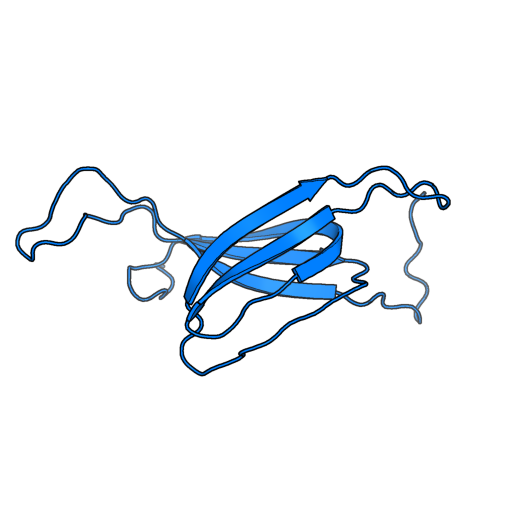 1
ATOM 711 N N . PRO A 1 86 ? -2.881 -11.228 1.896 1.00 94.50 86 PRO A N 1
ATOM 712 C CA . PRO A 1 86 ? -4.307 -11.128 2.163 1.00 94.50 86 PRO A CA 1
ATOM 713 C C . PRO A 1 86 ? -4.663 -11.694 3.542 1.00 94.50 86 PRO A C 1
ATOM 715 O O . PRO A 1 86 ? -4.407 -12.855 3.849 1.00 94.50 86 PRO A O 1
ATOM 718 N N . ALA A 1 87 ? -5.417 -10.929 4.331 1.00 92.44 87 ALA A N 1
ATOM 719 C CA . ALA A 1 87 ? -6.248 -11.512 5.386 1.00 92.44 87 ALA A CA 1
ATOM 720 C C . ALA A 1 87 ? -7.534 -12.119 4.792 1.00 92.44 87 ALA A C 1
ATOM 722 O O . ALA A 1 87 ? -8.024 -13.145 5.262 1.00 92.44 87 ALA A O 1
ATOM 723 N N . ASN A 1 88 ? -8.090 -11.472 3.760 1.00 92.75 88 ASN A N 1
ATOM 724 C CA . ASN A 1 88 ? -9.219 -11.953 2.968 1.00 92.75 88 ASN A CA 1
ATOM 725 C C . ASN A 1 88 ? -9.243 -11.262 1.594 1.00 92.75 88 ASN A C 1
ATOM 727 O O . ASN A 1 88 ? -9.084 -10.045 1.511 1.00 92.75 88 ASN A O 1
ATOM 731 N N . GLY A 1 89 ? -9.526 -12.006 0.527 1.00 93.06 89 GLY A N 1
ATOM 732 C CA . GLY A 1 89 ? -9.680 -11.445 -0.815 1.00 93.06 89 GLY A CA 1
ATOM 733 C C . GLY A 1 89 ? -8.347 -11.159 -1.522 1.00 93.06 89 GLY A C 1
ATOM 734 O O . GLY A 1 89 ? -7.539 -12.069 -1.694 1.00 93.06 89 GLY A O 1
ATOM 735 N N . LEU A 1 90 ? -8.159 -9.912 -1.975 1.00 92.81 90 LEU A N 1
ATOM 736 C CA . LEU A 1 90 ? -7.018 -9.457 -2.779 1.00 92.81 90 LEU A CA 1
ATOM 737 C C . LEU A 1 90 ? -5.671 -9.777 -2.126 1.00 92.81 90 LEU A C 1
ATOM 739 O O . LEU A 1 90 ? -5.357 -9.234 -1.068 1.00 92.81 90 LEU A O 1
ATOM 743 N N . GLY A 1 91 ? -4.854 -10.550 -2.834 1.00 94.88 91 GLY A N 1
ATOM 744 C CA . GLY A 1 91 ? -3.455 -10.783 -2.503 1.00 94.88 91 GLY A CA 1
ATOM 745 C C . GLY A 1 91 ? -2.597 -10.970 -3.746 1.00 94.88 91 GLY A C 1
ATOM 746 O O . GLY A 1 91 ? -3.114 -11.042 -4.869 1.00 94.88 91 GLY A O 1
ATOM 747 N N . GLY A 1 92 ? -1.292 -11.066 -3.526 1.00 95.88 92 GLY A N 1
ATOM 748 C CA . GLY A 1 92 ? -0.307 -11.322 -4.568 1.00 95.88 92 GLY A CA 1
ATOM 749 C C . GLY A 1 92 ? 0.800 -10.280 -4.593 1.00 95.88 92 GLY A C 1
ATOM 750 O O . GLY A 1 92 ? 1.004 -9.549 -3.627 1.00 95.88 92 GLY A O 1
ATOM 751 N N . GLU A 1 93 ? 1.509 -10.207 -5.709 1.00 97.88 93 GLU A N 1
ATOM 752 C CA . GLU A 1 93 ? 2.708 -9.389 -5.830 1.00 97.88 93 GLU A CA 1
ATOM 753 C C . GLU A 1 93 ? 2.829 -8.744 -7.207 1.00 97.88 93 GLU A C 1
ATOM 755 O O . GLU A 1 93 ? 2.224 -9.173 -8.195 1.00 97.88 93 GLU A O 1
ATOM 760 N N . PHE A 1 94 ? 3.617 -7.678 -7.277 1.00 97.38 94 PHE A N 1
ATOM 761 C CA . PHE A 1 94 ? 4.056 -7.104 -8.540 1.00 97.38 94 PHE A CA 1
ATOM 762 C C . PHE A 1 94 ? 5.364 -6.339 -8.361 1.00 97.38 94 PHE A C 1
ATOM 764 O O . PHE A 1 94 ? 5.695 -5.869 -7.271 1.00 97.38 94 PHE A O 1
ATOM 771 N N . LYS A 1 95 ? 6.091 -6.149 -9.463 1.00 97.00 95 LYS A N 1
ATOM 772 C CA . LYS A 1 95 ? 7.278 -5.293 -9.500 1.00 97.00 95 LYS A CA 1
ATOM 773 C C . LYS A 1 95 ? 6.950 -3.973 -10.173 1.00 97.00 95 LYS A C 1
ATOM 775 O O . LYS A 1 95 ? 6.173 -3.922 -11.125 1.00 97.00 95 LYS A O 1
ATOM 780 N N . ALA A 1 96 ? 7.566 -2.899 -9.699 1.00 96.38 96 ALA A N 1
ATOM 781 C CA . ALA A 1 96 ? 7.390 -1.560 -10.243 1.00 96.38 96 ALA A CA 1
ATOM 782 C C . ALA A 1 96 ? 8.728 -0.838 -10.379 1.00 96.38 96 ALA A C 1
ATOM 784 O O . ALA A 1 96 ? 9.664 -1.073 -9.614 1.00 96.38 96 ALA A O 1
ATOM 785 N N . PHE A 1 97 ? 8.815 0.089 -11.330 1.00 94.75 97 PHE A N 1
ATOM 786 C CA . PHE A 1 97 ? 9.987 0.954 -11.450 1.00 94.75 97 PHE A CA 1
ATOM 787 C C . PHE A 1 97 ? 10.020 2.029 -10.359 1.00 94.75 97 PHE A C 1
ATOM 789 O O . PHE A 1 97 ? 11.080 2.390 -9.852 1.00 94.75 97 PHE A O 1
ATOM 796 N N . SER A 1 98 ? 8.853 2.566 -10.003 1.00 93.38 98 SER A N 1
ATOM 797 C CA . SER A 1 98 ? 8.732 3.584 -8.963 1.00 93.38 98 SER A CA 1
ATOM 798 C C . SER A 1 98 ? 7.387 3.496 -8.256 1.00 93.38 98 SER A C 1
ATOM 800 O O . SER A 1 98 ? 6.399 3.053 -8.840 1.00 93.38 98 SER A O 1
ATOM 802 N N . GLY A 1 99 ? 7.357 3.948 -7.004 1.00 94.62 99 GLY A N 1
ATOM 803 C CA . GLY A 1 99 ? 6.160 4.040 -6.180 1.00 94.62 99 GLY A CA 1
ATOM 804 C C . GLY A 1 99 ? 6.097 5.391 -5.481 1.00 94.62 99 GLY A C 1
ATOM 805 O O . GLY A 1 99 ? 7.122 5.935 -5.067 1.00 94.62 99 GLY A O 1
ATOM 806 N N . LYS A 1 100 ? 4.896 5.952 -5.355 1.00 96.44 100 LYS A N 1
ATOM 807 C CA . LYS A 1 100 ? 4.652 7.197 -4.619 1.00 96.44 100 LYS A CA 1
ATOM 808 C C . LYS A 1 100 ? 3.329 7.140 -3.871 1.00 96.44 100 LYS A C 1
ATOM 810 O O . LYS A 1 100 ? 2.356 6.566 -4.355 1.00 96.44 100 LYS A O 1
ATOM 815 N N . VAL A 1 101 ? 3.280 7.810 -2.724 1.00 97.81 101 VAL A N 1
ATOM 816 C CA . VAL A 1 101 ? 2.015 8.154 -2.071 1.00 97.81 101 VAL A CA 1
ATOM 817 C C . VAL A 1 101 ? 1.453 9.385 -2.775 1.00 97.81 101 VAL A C 1
ATOM 819 O O . VAL A 1 101 ? 2.118 10.419 -2.839 1.00 97.81 101 VAL A O 1
ATOM 822 N N . THR A 1 102 ? 0.249 9.279 -3.335 1.00 97.94 102 THR A N 1
ATOM 823 C CA . THR A 1 102 ? -0.404 10.386 -4.052 1.00 97.94 102 THR A CA 1
ATOM 824 C C . THR A 1 102 ? -1.403 11.135 -3.183 1.00 97.94 102 THR A C 1
ATOM 826 O O . THR A 1 102 ? -1.637 12.321 -3.419 1.00 97.94 102 THR A O 1
ATOM 829 N N . LYS A 1 103 ? -1.992 10.471 -2.178 1.00 97.81 103 LYS A N 1
ATOM 830 C CA . LYS A 1 103 ? -2.961 11.062 -1.246 1.00 97.81 103 LYS A CA 1
ATOM 831 C C . LYS A 1 103 ? -2.850 10.431 0.138 1.00 97.81 103 LYS A C 1
ATOM 833 O O . LYS A 1 103 ? -2.637 9.227 0.255 1.00 97.81 103 LYS A O 1
ATOM 838 N N . VAL A 1 104 ? -3.067 11.251 1.162 1.00 97.56 104 VAL A N 1
ATOM 839 C CA . VAL A 1 104 ? -3.300 10.828 2.548 1.00 97.56 104 VAL A CA 1
ATOM 840 C C . VAL A 1 104 ? -4.477 11.641 3.059 1.00 97.56 104 VAL A C 1
ATOM 842 O O . VAL A 1 104 ? -4.377 12.863 3.163 1.00 97.56 104 VAL A O 1
ATOM 845 N N . LEU A 1 105 ? -5.603 10.978 3.310 1.00 97.94 105 LEU A N 1
ATOM 846 C CA . LEU A 1 105 ? -6.837 11.634 3.727 1.00 97.94 105 LEU A 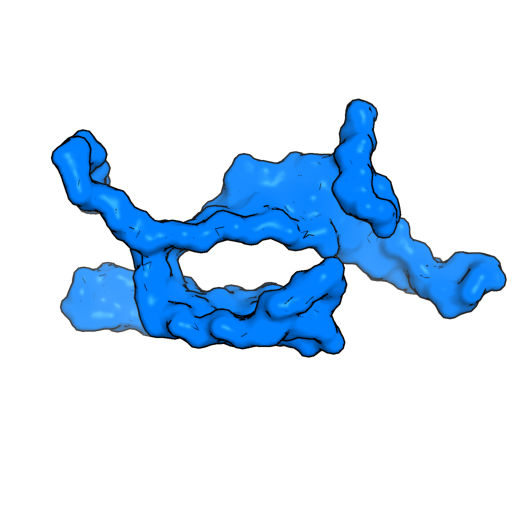CA 1
ATOM 847 C C . LEU A 1 105 ? -7.315 11.059 5.066 1.00 97.94 105 LEU A C 1
ATOM 849 O O . LEU A 1 105 ? -7.531 9.847 5.142 1.00 97.94 105 LEU A O 1
ATOM 853 N N . PRO A 1 106 ? -7.522 11.894 6.100 1.00 97.69 106 PRO A N 1
ATOM 854 C CA . PRO A 1 106 ? -8.155 11.460 7.338 1.00 97.69 106 PRO A CA 1
ATOM 855 C C . PRO A 1 106 ? -9.543 10.866 7.076 1.00 97.69 106 PRO A C 1
ATOM 857 O O . PRO A 1 106 ? -10.315 11.367 6.253 1.00 97.69 106 PRO A O 1
ATOM 860 N N . CYS A 1 107 ? -9.857 9.782 7.774 1.00 97.69 107 CYS A N 1
ATOM 861 C CA . CYS A 1 107 ? -11.150 9.116 7.682 1.00 97.69 107 CYS A CA 1
ATOM 862 C C . CYS A 1 107 ? -11.581 8.575 9.046 1.00 97.69 107 CYS A C 1
ATOM 864 O O . CYS A 1 107 ? -10.817 8.599 10.009 1.00 97.69 107 CYS A O 1
ATOM 866 N N . ASP A 1 108 ? -12.818 8.108 9.144 1.00 96.44 108 ASP A N 1
ATOM 867 C CA . ASP A 1 108 ? -13.327 7.429 10.326 1.00 96.44 108 ASP A CA 1
ATOM 868 C C . ASP A 1 108 ? -13.018 5.917 10.302 1.00 96.44 108 ASP A C 1
ATOM 870 O O . ASP A 1 108 ? -12.349 5.381 9.411 1.00 96.44 108 ASP A O 1
ATOM 874 N N . SER A 1 109 ? -13.522 5.194 11.304 1.00 93.75 109 SER A N 1
ATOM 875 C CA . SER A 1 109 ? -13.343 3.742 11.422 1.00 93.75 109 SER A CA 1
ATOM 876 C C . SER A 1 109 ? -14.066 2.927 10.346 1.00 93.75 109 SER A C 1
ATOM 878 O O . SER A 1 109 ? -13.834 1.725 10.245 1.00 93.75 109 SER A O 1
ATOM 880 N N . LYS A 1 110 ? -14.917 3.557 9.532 1.00 92.56 110 LYS A N 1
ATOM 881 C CA . LYS A 1 110 ? -15.604 2.952 8.386 1.00 92.56 110 LYS A CA 1
ATOM 882 C C . LYS A 1 110 ? -14.978 3.368 7.051 1.00 92.56 110 LYS A C 1
ATOM 884 O O . LYS A 1 110 ? -15.538 3.046 6.005 1.00 92.56 110 LYS A O 1
ATOM 889 N N . GLY A 1 111 ? -13.860 4.097 7.078 1.00 93.06 111 GLY A N 1
ATOM 890 C CA . GLY A 1 111 ? -13.202 4.610 5.880 1.00 93.06 111 GLY A CA 1
ATOM 891 C C . GLY A 1 111 ? -13.948 5.780 5.232 1.00 93.06 111 GLY A C 1
ATOM 892 O O . GLY A 1 111 ? -13.704 6.087 4.068 1.00 93.06 111 GLY A O 1
ATOM 893 N N . GLN A 1 112 ? -14.861 6.444 5.947 1.00 95.62 112 GLN A N 1
ATOM 894 C CA . GLN A 1 112 ? -15.529 7.646 5.450 1.00 95.62 112 GLN A CA 1
ATOM 895 C C . GLN A 1 112 ? -14.666 8.865 5.750 1.00 95.62 112 GLN A C 1
ATOM 897 O O . GLN A 1 112 ? -14.172 9.022 6.864 1.00 95.62 112 GLN A O 1
ATOM 902 N N . LEU A 1 113 ? -14.465 9.725 4.753 1.00 95.50 113 LEU A N 1
ATOM 903 C CA . LEU A 1 113 ? -13.650 10.928 4.909 1.00 95.50 113 LEU A CA 1
ATOM 904 C C . LEU A 1 113 ? -14.207 11.818 6.024 1.00 95.50 113 LEU A C 1
ATOM 906 O O . LEU A 1 113 ? -15.403 12.107 6.058 1.00 95.50 113 LEU A O 1
ATOM 910 N N . THR A 1 114 ? -13.327 12.280 6.907 1.00 87.62 114 THR A N 1
ATOM 911 C CA . THR A 1 114 ? -13.674 13.297 7.902 1.00 87.62 114 THR A CA 1
ATOM 912 C C . THR A 1 114 ? -13.417 14.667 7.287 1.00 87.62 114 THR A C 1
ATOM 914 O O . THR A 1 114 ? -12.294 14.935 6.857 1.00 87.62 114 THR A O 1
ATOM 917 N N . SER A 1 115 ? -14.469 15.485 7.195 1.00 67.00 115 SER A N 1
ATOM 918 C CA . SER A 1 115 ? -14.438 16.860 6.671 1.00 67.00 115 SER A CA 1
ATOM 919 C C . SER A 1 115 ? -13.499 17.777 7.442 1.00 67.00 115 SER A C 1
ATOM 921 O O . SER A 1 115 ? -13.530 17.671 8.691 1.00 67.00 115 SER A O 1
#

Organism: Shewanella hanedai (NCBI:txid25)

Radius of gyration: 17.33 Å; Cα contacts (8 Å, |Δi|>4): 243; chains: 1; bounding box: 37×30×54 Å